Protein AF-A0A371B1J2-F1 (afdb_monomer_lite)

Foldseek 3Di:
DVLLVVLLVVLLCVVVVNDDDDDDPVCVVVVVVVCVVPVCPNVVSNVSSVVSNVVVVVVVVVVVVVVVVVD

Structure (mmCIF, N/CA/C/O backbone):
data_AF-A0A371B1J2-F1
#
_entry.id   AF-A0A371B1J2-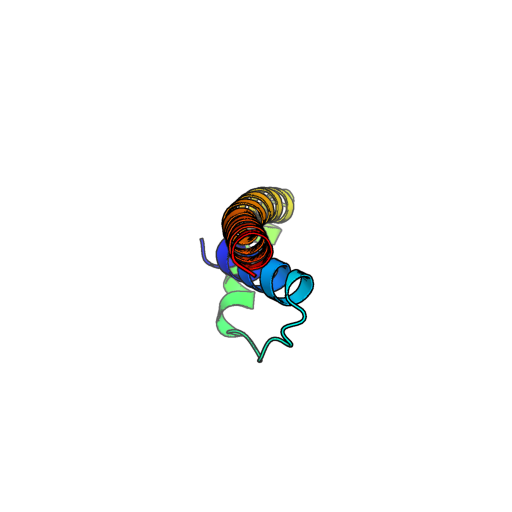F1
#
loop_
_atom_site.group_PDB
_atom_site.id
_atom_site.type_symbol
_atom_site.label_atom_id
_atom_site.label_alt_id
_atom_site.label_comp_id
_atom_site.label_asym_id
_atom_site.label_entity_id
_atom_site.label_seq_id
_atom_site.pdbx_PDB_ins_code
_atom_site.Cartn_x
_atom_site.Cartn_y
_atom_site.Cartn_z
_atom_site.occupancy
_atom_site.B_iso_or_equiv
_atom_site.auth_seq_id
_atom_site.auth_comp_id
_atom_site.auth_asym_id
_atom_site.auth_atom_id
_atom_site.pdbx_PDB_model_num
ATOM 1 N N . GLU A 1 1 ? 4.049 7.034 -9.666 1.00 75.31 1 GLU A N 1
ATOM 2 C CA . GLU A 1 1 ? 2.942 7.249 -8.707 1.00 75.31 1 GLU A CA 1
ATOM 3 C C . GLU A 1 1 ? 2.078 5.995 -8.557 1.00 75.31 1 GLU A C 1
ATOM 5 O O . GLU A 1 1 ? 1.846 5.583 -7.428 1.00 75.31 1 GLU A O 1
ATOM 10 N N . GLU A 1 2 ? 1.735 5.307 -9.651 1.00 86.31 2 GLU A N 1
ATOM 11 C CA . GLU A 1 2 ? 0.942 4.057 -9.660 1.00 86.31 2 GLU A CA 1
ATOM 12 C C . GLU A 1 2 ? 1.469 2.948 -8.728 1.00 86.31 2 GLU A C 1
ATOM 14 O O . GLU A 1 2 ? 0.703 2.405 -7.941 1.00 86.31 2 GLU A O 1
ATOM 19 N N . LEU A 1 3 ? 2.782 2.661 -8.726 1.00 88.44 3 LEU A N 1
ATOM 20 C CA . LEU A 1 3 ? 3.376 1.649 -7.832 1.00 88.44 3 LEU A CA 1
ATOM 21 C C . LEU A 1 3 ? 3.112 1.945 -6.345 1.00 88.44 3 LEU A C 1
ATOM 23 O O . LEU A 1 3 ? 2.867 1.035 -5.559 1.00 88.44 3 LEU A O 1
ATOM 27 N N . CYS A 1 4 ? 3.169 3.219 -5.946 1.00 93.44 4 CYS A N 1
ATOM 28 C CA . CYS A 1 4 ? 2.899 3.612 -4.566 1.00 93.44 4 CYS A CA 1
ATOM 29 C C . CYS A 1 4 ? 1.422 3.390 -4.220 1.00 93.44 4 CYS A C 1
ATOM 31 O O . CYS A 1 4 ? 1.130 2.847 -3.161 1.00 93.44 4 CYS A O 1
ATOM 33 N N . ALA A 1 5 ? 0.508 3.769 -5.118 1.00 91.88 5 ALA A N 1
ATOM 34 C CA . ALA A 1 5 ? -0.929 3.594 -4.921 1.00 91.88 5 ALA A CA 1
ATOM 35 C C . ALA A 1 5 ? -1.324 2.110 -4.821 1.00 91.88 5 ALA A C 1
ATOM 37 O O . ALA A 1 5 ? -2.094 1.729 -3.940 1.00 91.88 5 ALA A O 1
ATOM 38 N N . GLU A 1 6 ? -0.745 1.261 -5.669 1.00 91.06 6 GLU A N 1
ATOM 39 C CA . GLU A 1 6 ? -0.974 -0.187 -5.668 1.00 91.06 6 GLU A CA 1
ATOM 40 C C . GLU A 1 6 ? -0.467 -0.853 -4.382 1.00 91.06 6 GLU A C 1
ATOM 42 O O . GLU A 1 6 ? -1.171 -1.669 -3.780 1.00 91.06 6 GLU A O 1
ATOM 47 N N . LEU A 1 7 ? 0.707 -0.444 -3.887 1.00 94.12 7 LEU A N 1
ATOM 48 C CA . LEU A 1 7 ? 1.212 -0.885 -2.584 1.00 94.12 7 LEU A CA 1
ATOM 49 C C . LEU A 1 7 ? 0.335 -0.385 -1.427 1.00 94.12 7 LEU A C 1
ATOM 51 O O . LEU A 1 7 ? 0.028 -1.164 -0.526 1.00 94.12 7 LEU A O 1
ATOM 55 N N . THR A 1 8 ? -0.124 0.871 -1.457 1.00 96.38 8 THR A N 1
ATOM 56 C CA . THR A 1 8 ? -1.054 1.402 -0.445 1.00 96.38 8 THR A CA 1
ATOM 57 C C . THR A 1 8 ? -2.353 0.603 -0.426 1.00 96.38 8 THR A C 1
ATOM 59 O O . THR A 1 8 ? -2.792 0.184 0.643 1.00 96.38 8 THR A O 1
ATOM 62 N N . SER A 1 9 ? -2.938 0.326 -1.595 1.00 93.88 9 SER A N 1
ATOM 63 C CA . SER A 1 9 ? -4.132 -0.514 -1.714 1.00 93.88 9 SER A CA 1
ATOM 64 C C . SER A 1 9 ? -3.884 -1.915 -1.148 1.00 93.88 9 SER A C 1
ATOM 66 O O . SER A 1 9 ? -4.700 -2.416 -0.379 1.00 93.88 9 SER A O 1
ATOM 68 N N . ALA A 1 10 ? -2.742 -2.5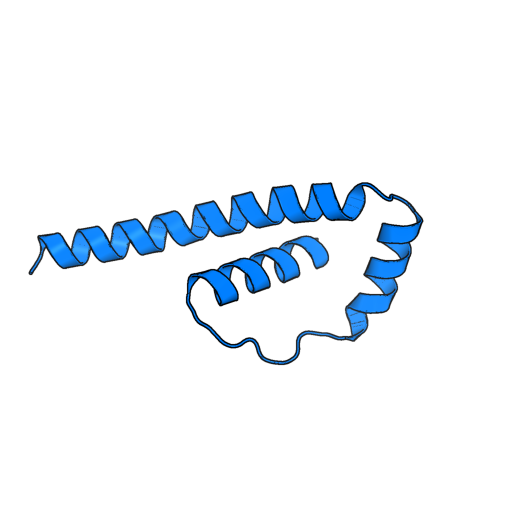38 -1.456 1.00 93.75 10 ALA A N 1
ATOM 69 C CA . ALA A 1 10 ? -2.379 -3.843 -0.905 1.00 93.75 10 ALA A CA 1
ATOM 70 C C . ALA A 1 10 ? -2.285 -3.836 0.632 1.00 93.75 10 ALA A C 1
ATOM 72 O O . ALA A 1 10 ? -2.810 -4.745 1.275 1.00 93.75 10 ALA A O 1
ATOM 73 N N . PHE A 1 11 ? -1.663 -2.812 1.223 1.00 96.12 11 PHE A N 1
ATOM 74 C CA . PHE A 1 11 ? -1.545 -2.680 2.679 1.00 96.12 11 PHE A CA 1
ATOM 75 C C . PHE A 1 11 ? -2.904 -2.477 3.352 1.00 96.12 11 PHE A C 1
ATOM 77 O O . PHE A 1 11 ? -3.179 -3.121 4.363 1.00 96.12 11 PHE A O 1
ATOM 84 N N . LEU A 1 12 ? -3.776 -1.649 2.771 1.00 95.88 12 LEU A N 1
ATOM 85 C CA . LEU A 1 12 ? -5.143 -1.465 3.264 1.00 95.88 12 LEU A CA 1
ATOM 86 C C . LEU A 1 12 ? -5.953 -2.756 3.181 1.00 95.88 12 LEU A C 1
ATOM 88 O O . LEU A 1 12 ? -6.616 -3.119 4.147 1.00 95.88 12 LEU A O 1
ATOM 92 N N . CYS A 1 13 ? -5.866 -3.474 2.059 1.00 95.25 13 CYS A N 1
ATOM 93 C CA . CYS A 1 13 ? -6.539 -4.758 1.900 1.00 95.25 13 CYS A CA 1
ATOM 94 C C . CYS A 1 13 ? -6.113 -5.751 2.986 1.00 95.25 13 CYS A C 1
ATOM 96 O O . CYS A 1 13 ? -6.966 -6.355 3.633 1.00 95.25 13 CYS A O 1
ATOM 98 N N . ALA A 1 14 ? -4.806 -5.863 3.234 1.00 94.81 14 ALA A N 1
ATOM 99 C CA . ALA A 1 14 ? -4.277 -6.723 4.285 1.00 94.81 14 ALA A CA 1
ATOM 100 C C . ALA A 1 14 ? -4.750 -6.293 5.686 1.00 94.81 14 ALA A C 1
ATOM 102 O O . ALA A 1 14 ? -5.156 -7.141 6.476 1.00 94.81 14 ALA A O 1
ATOM 103 N N . ALA A 1 15 ? -4.733 -4.991 5.986 1.00 95.38 15 ALA A N 1
ATOM 104 C CA . ALA A 1 15 ? -5.130 -4.463 7.291 1.00 95.38 15 ALA A CA 1
ATOM 105 C C . ALA A 1 15 ? -6.636 -4.599 7.572 1.00 95.38 15 ALA A C 1
ATOM 107 O O . ALA A 1 15 ?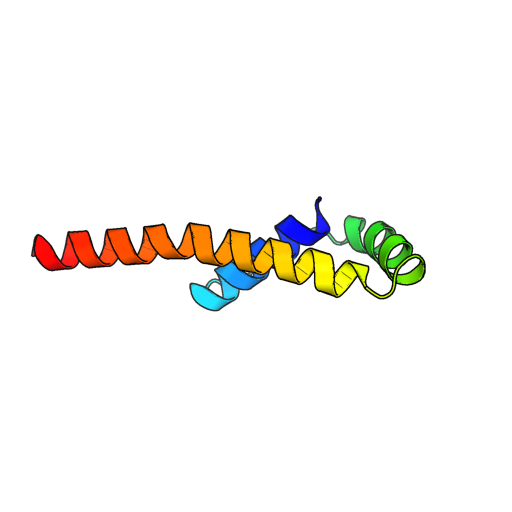 -7.026 -4.795 8.719 1.00 95.38 15 ALA A O 1
ATOM 108 N N . LEU A 1 16 ? -7.473 -4.499 6.537 1.00 94.00 16 LEU A N 1
ATOM 109 C CA . LEU A 1 16 ? -8.936 -4.516 6.647 1.00 94.00 16 LEU A CA 1
ATOM 110 C C . LEU A 1 16 ? -9.554 -5.889 6.336 1.00 94.00 16 LEU A C 1
ATOM 112 O O . LEU A 1 16 ? -10.775 -6.016 6.299 1.00 94.00 16 LEU A O 1
ATOM 116 N N . GLY A 1 17 ? -8.735 -6.913 6.072 1.00 94.31 17 GLY A N 1
ATOM 117 C CA . GLY A 1 17 ? -9.217 -8.251 5.713 1.00 94.31 17 GLY A CA 1
ATOM 118 C C . GLY A 1 17 ? -9.947 -8.311 4.365 1.00 94.31 17 GLY A C 1
ATOM 119 O O . GLY A 1 17 ? -10.763 -9.203 4.142 1.00 94.31 17 GLY A O 1
ATOM 120 N N . ILE A 1 18 ? -9.671 -7.369 3.459 1.00 93.75 18 ILE A N 1
ATOM 121 C CA . ILE A 1 18 ? -10.280 -7.315 2.128 1.00 93.75 18 ILE A CA 1
ATOM 122 C C . ILE A 1 18 ? -9.452 -8.181 1.181 1.00 93.75 18 ILE A C 1
ATOM 124 O O . ILE A 1 18 ? -8.268 -7.926 0.962 1.00 93.75 18 ILE 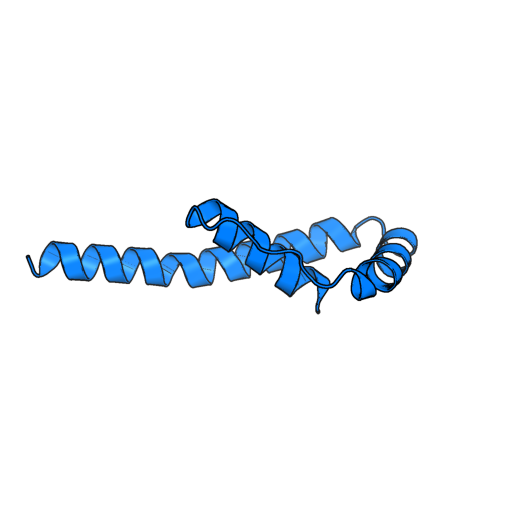A O 1
ATOM 128 N N . VAL A 1 19 ? -10.087 -9.177 0.566 1.00 92.88 19 VAL A N 1
ATOM 129 C CA . VAL A 1 19 ? -9.469 -9.950 -0.517 1.00 92.88 19 VAL A CA 1
ATOM 130 C C . VAL A 1 19 ? -9.415 -9.072 -1.771 1.00 92.88 19 VAL A C 1
ATOM 132 O O . VAL A 1 19 ? -10.470 -8.654 -2.255 1.00 92.88 19 VAL A O 1
ATOM 135 N N . PRO A 1 20 ? -8.224 -8.763 -2.312 1.00 85.69 20 PRO A N 1
ATOM 136 C CA . PRO A 1 20 ? -8.129 -7.945 -3.509 1.00 85.69 20 PRO A CA 1
ATOM 13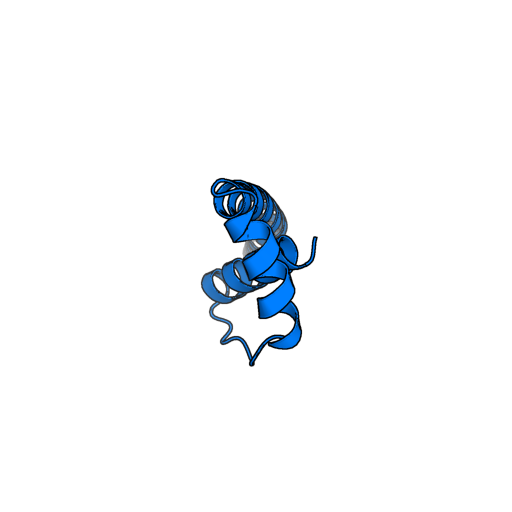7 C C . PRO A 1 20 ? -8.581 -8.741 -4.737 1.00 85.69 20 PRO A C 1
ATOM 139 O O . PRO A 1 20 ? -8.305 -9.935 -4.864 1.00 85.69 20 PRO A O 1
ATOM 142 N N . THR A 1 21 ? -9.231 -8.066 -5.679 1.00 84.19 21 THR A N 1
ATOM 143 C CA . THR A 1 21 ? -9.395 -8.577 -7.043 1.00 84.19 21 THR A CA 1
ATOM 144 C C . THR A 1 21 ? -8.110 -8.348 -7.844 1.00 84.19 21 THR A C 1
ATOM 146 O O . THR A 1 21 ? -7.226 -7.604 -7.415 1.00 84.19 21 THR A O 1
ATOM 149 N N . VAL A 1 22 ? -7.966 -9.016 -8.995 1.00 70.06 22 VAL A N 1
ATOM 150 C CA . VAL A 1 22 ? -6.806 -8.822 -9.883 1.00 70.06 22 VAL A CA 1
ATOM 151 C C . VAL A 1 22 ? -6.659 -7.336 -10.214 1.00 70.06 22 VAL A C 1
ATOM 153 O O . VAL A 1 22 ? -7.610 -6.707 -10.674 1.00 70.06 22 VAL A O 1
ATOM 156 N N . ARG A 1 23 ? -5.457 -6.794 -9.994 1.00 69.25 23 ARG A N 1
ATOM 157 C CA . ARG A 1 23 ? -5.106 -5.405 -10.312 1.00 69.25 23 ARG A CA 1
ATOM 158 C C . ARG A 1 23 ? -4.226 -5.343 -11.559 1.00 69.25 23 ARG A C 1
ATOM 160 O O . ARG A 1 23 ? -3.525 -6.300 -11.885 1.00 69.25 23 ARG A O 1
ATOM 167 N N . HIS A 1 24 ? -4.358 -4.232 -12.275 1.00 71.75 24 HIS A N 1
ATOM 168 C CA . HIS A 1 24 ? -3.914 -3.965 -13.645 1.00 71.75 24 HIS A CA 1
ATOM 169 C C . HIS A 1 24 ? -2.521 -4.527 -13.991 1.00 71.75 24 HIS A C 1
ATOM 171 O O . HIS A 1 24 ? -1.490 -3.930 -13.684 1.00 71.75 24 HIS A O 1
ATOM 177 N N . ALA A 1 25 ? -2.487 -5.668 -14.689 1.00 76.75 25 ALA A N 1
ATOM 178 C CA . ALA A 1 25 ? -1.243 -6.325 -15.104 1.00 76.75 25 ALA A CA 1
ATOM 179 C C . ALA A 1 25 ? -0.397 -5.469 -16.068 1.00 76.75 25 ALA A C 1
ATOM 181 O O . ALA A 1 25 ? 0.817 -5.658 -16.161 1.00 76.75 25 ALA A O 1
ATOM 182 N N . ASP A 1 26 ? -1.022 -4.495 -16.735 1.00 80.75 26 ASP A N 1
ATOM 183 C CA . ASP A 1 26 ? -0.388 -3.606 -17.711 1.00 80.75 26 ASP A CA 1
ATOM 184 C C . ASP A 1 26 ? 0.732 -2.742 -17.097 1.00 80.75 26 ASP A C 1
ATOM 186 O O . ASP A 1 26 ? 1.677 -2.360 -17.790 1.00 80.75 26 ASP A O 1
ATOM 190 N N . TYR A 1 27 ? 0.702 -2.495 -15.781 1.00 79.25 27 TYR A N 1
ATOM 191 C CA . TYR A 1 27 ? 1.727 -1.705 -15.088 1.00 79.25 27 TYR A CA 1
ATOM 192 C C . TYR A 1 27 ? 2.990 -2.497 -14.724 1.00 79.25 27 TYR A C 1
ATOM 194 O O . TYR A 1 27 ? 4.017 -1.911 -14.375 1.00 79.25 27 TYR A O 1
ATOM 202 N N . LEU A 1 28 ? 2.977 -3.829 -14.843 1.00 82.06 28 LEU A N 1
ATOM 203 C CA . LEU A 1 28 ? 4.133 -4.653 -14.471 1.00 82.06 28 LEU A CA 1
ATOM 204 C C . LEU A 1 28 ? 5.371 -4.320 -15.313 1.00 82.06 28 LEU A C 1
ATOM 206 O O . LEU A 1 28 ? 6.483 -4.269 -14.787 1.00 82.06 28 LEU A O 1
ATOM 210 N N . GLY A 1 29 ? 5.186 -4.044 -16.607 1.00 85.81 29 GLY A N 1
ATOM 211 C CA . GLY A 1 29 ? 6.282 -3.666 -17.499 1.00 85.81 29 GLY A CA 1
ATOM 212 C C . GLY A 1 29 ? 6.956 -2.354 -17.086 1.00 85.81 29 GLY A C 1
ATOM 213 O O . GLY A 1 29 ? 8.187 -2.284 -17.022 1.00 85.81 29 GLY A O 1
ATOM 214 N N . SER A 1 30 ? 6.165 -1.331 -16.746 1.00 84.88 30 SER A N 1
ATOM 215 C CA . SER A 1 30 ? 6.691 -0.024 -16.332 1.00 84.88 30 SER A CA 1
ATOM 216 C C . SER A 1 30 ? 7.405 -0.109 -14.980 1.00 84.88 30 SER A C 1
ATOM 218 O O . SER A 1 30 ? 8.484 0.466 -14.812 1.00 84.88 30 SER A O 1
ATOM 220 N N . TRP A 1 31 ? 6.883 -0.893 -14.032 1.00 89.12 31 TRP A N 1
ATOM 221 C CA . TRP A 1 31 ? 7.531 -1.091 -12.734 1.00 89.12 31 TRP A CA 1
ATOM 222 C C . TRP A 1 31 ? 8.838 -1.864 -12.857 1.00 89.12 31 TRP A C 1
ATOM 224 O O . TRP A 1 31 ? 9.823 -1.483 -12.230 1.00 89.12 31 TRP A O 1
ATOM 234 N N . LEU A 1 32 ? 8.894 -2.900 -13.698 1.00 89.38 32 LEU A N 1
ATOM 235 C CA . LEU A 1 32 ? 10.136 -3.636 -13.943 1.00 89.38 32 LEU A CA 1
ATOM 236 C C . LEU A 1 32 ? 11.239 -2.728 -14.497 1.00 89.38 32 LEU A C 1
ATOM 238 O O . LEU A 1 32 ? 12.391 -2.861 -14.082 1.00 89.38 32 LEU A O 1
ATOM 242 N N . ALA A 1 33 ? 10.908 -1.791 -15.389 1.00 91.00 33 ALA A N 1
ATOM 243 C CA . ALA A 1 33 ? 11.874 -0.814 -15.892 1.00 91.00 33 ALA A CA 1
ATOM 244 C C . ALA A 1 33 ? 12.403 0.095 -14.767 1.00 91.00 33 ALA A C 1
ATOM 246 O O . ALA A 1 33 ? 13.615 0.261 -14.626 1.00 91.00 33 ALA A O 1
ATOM 247 N N . VAL A 1 34 ? 11.509 0.617 -13.920 1.00 89.19 34 VAL A N 1
ATOM 248 C CA . VAL A 1 34 ? 11.873 1.462 -12.768 1.00 89.19 34 VAL A CA 1
ATOM 249 C C . VAL A 1 34 ? 12.750 0.706 -11.768 1.00 89.19 34 VAL A C 1
ATOM 251 O O . VAL A 1 34 ? 13.771 1.228 -11.326 1.00 89.19 34 VAL A O 1
ATOM 254 N N . LEU A 1 35 ? 12.388 -0.533 -11.434 1.00 89.81 35 LEU A N 1
ATOM 255 C CA . LEU A 1 35 ? 13.122 -1.348 -10.465 1.00 89.81 35 LEU A CA 1
ATOM 256 C C . LEU A 1 35 ? 14.511 -1.751 -10.968 1.00 89.81 35 LEU A C 1
ATOM 258 O O . LEU A 1 35 ? 15.438 -1.844 -10.170 1.00 89.81 35 LEU A O 1
ATOM 262 N N . ARG A 1 36 ? 14.674 -1.954 -12.281 1.00 92.62 36 ARG A N 1
ATOM 263 C CA . ARG A 1 36 ? 15.991 -2.192 -12.892 1.00 92.62 36 ARG A CA 1
ATOM 264 C C . ARG A 1 36 ? 16.868 -0.942 -12.895 1.00 92.62 36 ARG A C 1
ATOM 266 O O . ARG A 1 36 ? 18.084 -1.068 -12.797 1.00 92.62 36 ARG A O 1
ATOM 273 N N . ALA A 1 37 ? 16.266 0.238 -13.032 1.00 93.75 37 ALA A N 1
ATOM 274 C CA . ALA A 1 37 ? 16.987 1.507 -13.034 1.00 93.75 37 ALA A CA 1
ATOM 275 C C . ALA A 1 37 ? 17.408 1.954 -11.621 1.00 93.75 37 ALA A C 1
ATOM 277 O O . ALA A 1 37 ? 18.464 2.563 -11.464 1.00 93.75 37 ALA A O 1
ATOM 278 N N . ASP A 1 38 ? 16.609 1.649 -10.592 1.00 93.44 38 ASP A N 1
ATOM 279 C CA . ASP A 1 38 ? 16.900 1.986 -9.194 1.00 93.44 38 ASP A CA 1
ATOM 280 C C . ASP A 1 38 ? 16.466 0.857 -8.243 1.00 93.44 38 ASP A C 1
ATOM 282 O O . ASP A 1 38 ? 15.294 0.725 -7.885 1.00 93.44 38 ASP A O 1
ATOM 286 N N . ASN A 1 39 ? 17.442 0.100 -7.731 1.00 90.25 39 ASN A N 1
ATOM 287 C CA . ASN A 1 39 ? 17.214 -0.971 -6.751 1.00 90.25 39 ASN A CA 1
ATOM 288 C C . ASN A 1 39 ? 16.581 -0.470 -5.437 1.00 90.25 39 ASN A C 1
ATOM 290 O O . ASN A 1 39 ? 16.042 -1.260 -4.660 1.00 90.25 39 ASN A O 1
ATOM 294 N N . ARG A 1 40 ? 16.641 0.839 -5.152 1.00 94.62 40 ARG A N 1
ATOM 295 C CA . ARG A 1 40 ? 16.012 1.454 -3.974 1.00 94.62 40 ARG A CA 1
ATOM 296 C C . ARG A 1 40 ? 14.597 1.955 -4.252 1.00 94.62 40 ARG A C 1
ATOM 298 O O . ARG A 1 40 ? 13.920 2.344 -3.298 1.00 94.62 40 ARG A O 1
ATOM 305 N N . ALA A 1 41 ? 14.131 1.937 -5.502 1.00 92.25 41 ALA A N 1
ATOM 306 C CA . ALA A 1 41 ? 12.805 2.428 -5.867 1.00 92.25 41 ALA A CA 1
ATOM 307 C C . ALA A 1 41 ? 11.692 1.683 -5.122 1.00 92.25 41 ALA A C 1
ATOM 309 O O . ALA A 1 41 ? 10.764 2.327 -4.634 1.00 92.25 41 ALA A O 1
ATOM 310 N N . ILE A 1 42 ? 11.824 0.361 -4.938 1.00 92.69 42 ILE A N 1
ATOM 311 C CA . ILE A 1 42 ? 10.837 -0.426 -4.186 1.00 92.69 42 ILE A CA 1
ATOM 312 C C . ILE A 1 42 ? 10.736 0.018 -2.725 1.00 92.69 42 ILE A C 1
ATOM 314 O O . ILE A 1 42 ? 9.638 0.179 -2.206 1.00 92.69 42 ILE A O 1
ATOM 318 N N . PHE A 1 43 ? 11.866 0.296 -2.071 1.00 95.56 43 PHE A N 1
ATOM 319 C CA . PHE A 1 43 ? 11.884 0.725 -0.672 1.00 95.56 43 PHE A CA 1
ATOM 320 C C . PHE A 1 43 ? 11.319 2.136 -0.503 1.00 95.56 43 PHE A C 1
ATOM 322 O O . PHE A 1 43 ? 10.591 2.398 0.452 1.00 95.56 43 PHE A O 1
ATOM 329 N N . LYS A 1 44 ? 11.618 3.043 -1.441 1.00 95.38 44 LYS A N 1
ATOM 330 C CA . LYS A 1 44 ? 11.032 4.391 -1.457 1.00 95.38 44 LYS A CA 1
ATOM 331 C C . LYS A 1 44 ? 9.517 4.310 -1.642 1.00 95.38 44 LYS A C 1
ATOM 333 O O . LYS A 1 44 ? 8.781 4.880 -0.841 1.00 95.38 44 LYS A O 1
ATOM 338 N N . ALA A 1 45 ? 9.058 3.564 -2.649 1.00 94.94 45 ALA A N 1
ATOM 339 C CA . ALA A 1 45 ? 7.637 3.375 -2.925 1.00 94.94 45 ALA A CA 1
ATOM 340 C C . ALA A 1 45 ? 6.912 2.749 -1.728 1.00 94.94 45 ALA A C 1
ATOM 342 O O . ALA A 1 45 ? 5.894 3.281 -1.299 1.00 94.94 45 ALA A O 1
ATOM 343 N N . ALA A 1 46 ? 7.474 1.695 -1.130 1.00 96.19 46 ALA A N 1
ATOM 344 C CA . ALA A 1 46 ? 6.923 1.067 0.066 1.00 96.19 46 ALA A CA 1
ATOM 345 C C . ALA A 1 46 ? 6.864 2.039 1.254 1.00 96.19 46 ALA A C 1
ATOM 347 O O . ALA A 1 46 ? 5.838 2.115 1.917 1.00 96.19 46 ALA A O 1
ATOM 348 N N . SER A 1 47 ? 7.911 2.838 1.494 1.00 97.94 47 SER A N 1
ATOM 349 C CA . SER A 1 47 ? 7.914 3.824 2.583 1.00 97.94 47 SER A CA 1
ATOM 350 C C . SER A 1 47 ? 6.816 4.880 2.422 1.00 97.94 47 SER A C 1
ATOM 352 O O . SER A 1 47 ? 6.144 5.222 3.397 1.00 97.94 47 SER A O 1
ATOM 354 N N . HIS A 1 48 ? 6.608 5.389 1.205 1.00 97.69 48 HIS A N 1
ATOM 355 C CA . HIS A 1 48 ? 5.500 6.304 0.923 1.00 97.69 48 HIS A CA 1
ATOM 356 C C . HIS A 1 48 ? 4.144 5.609 1.064 1.00 97.69 48 HIS A C 1
ATOM 358 O O . HIS A 1 48 ? 3.238 6.162 1.688 1.00 97.69 48 HIS A O 1
ATOM 364 N N . ALA A 1 49 ? 4.030 4.383 0.556 1.00 97.81 49 ALA A N 1
ATOM 365 C CA . ALA A 1 49 ? 2.802 3.612 0.609 1.00 97.81 49 ALA A CA 1
ATOM 366 C C . ALA A 1 49 ? 2.370 3.286 2.044 1.00 97.81 49 ALA A C 1
ATOM 368 O O . ALA A 1 49 ? 1.186 3.415 2.355 1.00 97.81 49 ALA A O 1
ATOM 369 N N . SER A 1 50 ? 3.315 2.924 2.921 1.00 97.94 50 SER A N 1
ATOM 370 C CA . SER A 1 50 ? 3.058 2.677 4.345 1.00 97.94 50 SER A CA 1
ATOM 371 C C . SER A 1 50 ? 2.533 3.929 5.036 1.00 97.94 50 SER A C 1
ATOM 373 O O . SER A 1 50 ? 1.501 3.860 5.688 1.00 97.94 50 SER A O 1
ATOM 375 N N . LYS A 1 51 ? 3.158 5.095 4.817 1.00 98.38 51 LYS A N 1
ATOM 376 C CA . LYS A 1 51 ? 2.682 6.366 5.397 1.00 98.38 51 LYS A CA 1
ATOM 377 C C . LYS A 1 51 ? 1.261 6.708 4.948 1.00 98.38 51 LYS A C 1
ATOM 379 O O . LYS A 1 51 ? 0.461 7.170 5.754 1.00 98.38 51 LYS A O 1
ATOM 384 N N . ALA A 1 52 ? 0.950 6.486 3.671 1.00 98.06 52 ALA A N 1
ATOM 385 C CA . ALA A 1 52 ? -0.390 6.717 3.141 1.00 98.06 52 ALA A CA 1
ATOM 386 C C . ALA A 1 52 ? -1.420 5.743 3.740 1.00 98.06 52 ALA A C 1
ATOM 388 O O . ALA A 1 52 ? -2.509 6.166 4.122 1.00 98.06 52 ALA A O 1
ATOM 389 N N . ALA A 1 53 ? -1.073 4.459 3.867 1.00 97.94 53 ALA A N 1
ATOM 390 C CA . ALA A 1 53 ? -1.938 3.467 4.501 1.00 97.94 53 ALA A CA 1
ATOM 391 C C . ALA A 1 53 ? -2.171 3.785 5.987 1.00 97.94 53 ALA A C 1
ATOM 393 O O . ALA A 1 53 ? -3.317 3.795 6.427 1.00 97.94 53 ALA A O 1
ATOM 394 N N . ASP A 1 54 ? -1.115 4.114 6.735 1.00 98.12 54 ASP A N 1
ATOM 395 C CA . ASP A 1 54 ? -1.201 4.485 8.151 1.00 98.12 54 ASP A CA 1
ATOM 396 C C . ASP A 1 54 ? -2.087 5.715 8.361 1.00 98.12 54 ASP A C 1
ATOM 398 O O . ASP A 1 54 ? -2.924 5.729 9.264 1.00 98.12 54 ASP A O 1
ATOM 402 N N . PHE A 1 55 ? -1.943 6.727 7.498 1.00 97.81 55 PHE A N 1
ATOM 403 C CA . PHE A 1 55 ? -2.798 7.911 7.512 1.00 97.81 55 PHE A CA 1
ATOM 404 C C . PHE A 1 55 ? -4.276 7.539 7.350 1.00 97.81 55 PHE A C 1
ATOM 406 O O . PHE A 1 55 ? -5.102 7.975 8.143 1.00 97.81 55 PHE A O 1
ATOM 413 N N . LEU A 1 56 ? -4.614 6.696 6.371 1.00 96.81 56 LEU A N 1
ATOM 414 C CA . LEU A 1 56 ? -5.998 6.276 6.130 1.00 96.81 56 LEU A CA 1
ATOM 415 C C . LEU A 1 56 ? -6.552 5.405 7.270 1.00 96.81 56 LEU A C 1
ATOM 417 O O . LEU A 1 56 ? -7.689 5.598 7.699 1.00 96.81 56 LEU A O 1
ATOM 421 N N . LEU A 1 57 ? -5.747 4.486 7.806 1.00 96.56 57 LEU A N 1
ATOM 422 C CA . LEU A 1 57 ? -6.141 3.620 8.922 1.00 96.56 57 LEU A CA 1
ATOM 423 C C . LEU A 1 57 ? -6.353 4.393 10.231 1.00 96.56 57 LEU A C 1
ATOM 425 O O . LEU A 1 57 ? -7.117 3.939 11.085 1.00 96.56 57 LEU A O 1
ATOM 429 N N . ALA A 1 58 ? -5.724 5.560 10.401 1.00 96.88 58 ALA A N 1
ATOM 430 C CA . ALA A 1 58 ? -5.973 6.421 11.555 1.00 96.88 58 ALA A CA 1
ATOM 431 C C . ALA A 1 58 ? -7.444 6.875 11.627 1.00 96.88 58 ALA A C 1
ATOM 433 O O . ALA A 1 58 ? -8.032 6.832 12.707 1.00 96.88 58 ALA A O 1
ATOM 434 N N . PHE A 1 59 ? -8.066 7.201 10.487 1.00 95.06 59 PHE A N 1
ATOM 435 C CA . PHE A 1 59 ? -9.483 7.587 10.433 1.00 95.06 59 PHE A CA 1
ATOM 436 C C . PHE A 1 59 ? -10.427 6.423 10.744 1.00 95.06 59 PHE A C 1
ATOM 438 O O . PHE A 1 59 ? -11.465 6.625 11.370 1.00 95.06 59 PHE A O 1
ATOM 445 N N . VAL A 1 60 ? -10.064 5.196 10.349 1.00 91.94 60 VAL A N 1
ATOM 446 C CA . VAL A 1 60 ? -10.848 3.995 10.686 1.00 91.94 60 VAL A CA 1
ATOM 447 C C . VAL A 1 60 ? -10.895 3.812 12.203 1.00 91.94 60 VAL A C 1
ATOM 449 O O . VAL A 1 60 ? -11.973 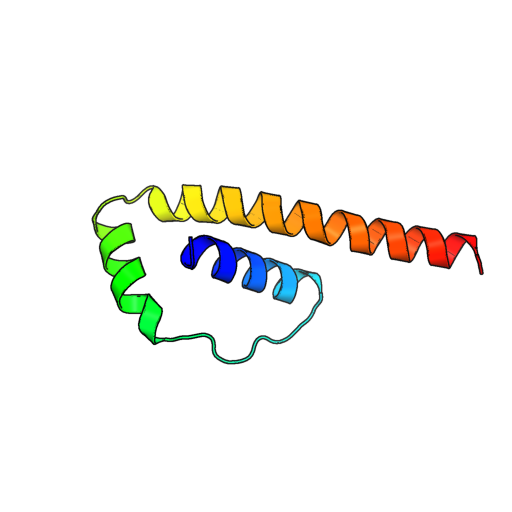3.697 12.780 1.00 91.94 60 VAL A O 1
ATOM 452 N N . ARG A 1 61 ? -9.738 3.894 12.869 1.00 91.38 61 ARG A N 1
ATOM 453 C CA . ARG A 1 61 ? -9.634 3.767 14.333 1.00 91.38 61 ARG A CA 1
ATOM 454 C C . ARG A 1 61 ? -10.375 4.881 15.073 1.00 91.38 61 ARG A C 1
ATOM 456 O O . ARG A 1 61 ? -10.997 4.633 16.104 1.00 91.38 61 ARG A O 1
ATOM 463 N N . GLU A 1 62 ? -10.305 6.111 14.567 1.00 91.06 62 GLU A N 1
ATOM 464 C CA . GLU A 1 62 ? -11.050 7.241 15.131 1.00 91.06 62 GLU A CA 1
ATOM 465 C C . GLU A 1 62 ? -12.566 7.028 15.016 1.00 91.06 62 GLU A C 1
ATOM 467 O O . GLU A 1 62 ? -13.298 7.260 15.983 1.00 91.06 62 GLU A O 1
ATOM 472 N N . SER A 1 63 ? -13.032 6.529 13.867 1.00 90.62 63 SER A N 1
ATOM 473 C CA . SER A 1 63 ? -14.438 6.194 13.639 1.00 90.62 63 SER A CA 1
ATOM 474 C C . SER A 1 63 ? -14.922 5.088 14.583 1.00 90.62 63 SER A C 1
ATOM 476 O O . SER A 1 63 ? -15.940 5.272 15.252 1.00 90.62 63 SER A O 1
ATOM 478 N N . GLU A 1 64 ? -14.168 3.993 14.720 1.00 89.06 64 GLU A N 1
ATOM 479 C CA . GLU A 1 64 ? -14.482 2.896 15.649 1.00 89.06 64 GLU A CA 1
ATOM 480 C C . GLU A 1 64 ? -14.544 3.375 17.108 1.00 89.06 64 GLU A C 1
ATOM 482 O O . GLU A 1 64 ? -15.497 3.071 17.827 1.00 89.06 64 GLU A O 1
ATOM 487 N N . SER A 1 65 ? -13.570 4.184 17.539 1.00 91.12 65 SER A N 1
ATOM 488 C CA . SER A 1 65 ? -13.541 4.794 18.877 1.00 91.12 65 SER A CA 1
ATOM 489 C C . SER A 1 65 ? -14.750 5.702 19.127 1.00 91.12 65 SER A C 1
ATOM 491 O O . SER A 1 65 ? -15.339 5.683 20.209 1.00 91.12 65 SER A O 1
ATOM 493 N N . SER A 1 66 ? -15.150 6.486 18.124 1.00 90.69 66 SER A N 1
ATOM 494 C CA . SER A 1 66 ? -16.301 7.389 18.219 1.00 90.69 66 SER A CA 1
ATOM 495 C C . SER A 1 66 ? -17.614 6.619 18.348 1.00 90.69 66 SER A C 1
ATOM 497 O O . SER A 1 66 ? -18.436 6.959 19.197 1.00 90.69 66 SER A O 1
ATOM 499 N N . LEU A 1 67 ? -17.785 5.550 17.565 1.00 87.50 67 LEU A N 1
ATOM 500 C CA . LEU A 1 67 ? -18.940 4.655 17.658 1.00 87.50 67 LEU A CA 1
ATOM 501 C C . LEU A 1 67 ? -19.009 3.967 19.027 1.00 87.50 67 LEU A C 1
ATOM 503 O O . LEU A 1 67 ? -20.069 3.954 19.647 1.00 87.50 67 LEU A O 1
ATOM 507 N N . ALA A 1 68 ? -17.881 3.463 19.533 1.00 83.38 68 ALA A N 1
ATOM 508 C CA . ALA A 1 68 ? -17.817 2.800 20.836 1.00 83.38 68 ALA A CA 1
ATOM 509 C C . ALA A 1 68 ? -18.140 3.734 22.016 1.00 83.38 68 ALA A C 1
ATOM 511 O O . ALA A 1 68 ? -18.626 3.271 23.039 1.00 83.38 68 ALA A O 1
ATOM 512 N N . ARG A 1 69 ? -17.872 5.041 21.894 1.00 82.69 69 ARG A N 1
ATOM 513 C CA . ARG A 1 69 ? -18.228 6.046 22.915 1.00 82.69 69 ARG A CA 1
ATOM 514 C C . ARG A 1 69 ? -19.697 6.470 22.873 1.00 82.69 69 ARG A C 1
ATOM 516 O O . ARG A 1 69 ? -20.170 7.050 23.845 1.00 82.69 69 ARG A O 1
ATOM 523 N N . ALA A 1 70 ? -20.369 6.275 21.740 1.00 80.06 70 ALA A N 1
ATOM 524 C CA . ALA A 1 70 ? -21.761 6.669 21.539 1.00 80.06 70 ALA A CA 1
ATOM 525 C C . ALA A 1 70 ? -22.769 5.561 21.904 1.00 80.06 70 ALA A C 1
ATOM 527 O O . ALA A 1 70 ? -23.950 5.868 22.068 1.00 80.06 70 ALA A O 1
ATOM 528 N N . ALA A 1 71 ? -22.312 4.307 21.995 1.00 68.75 71 ALA A N 1
ATOM 529 C CA . ALA A 1 71 ? -23.083 3.132 22.411 1.00 68.75 71 ALA A CA 1
ATOM 530 C C . ALA A 1 71 ? -23.069 2.952 23.937 1.00 68.75 71 ALA A C 1
ATOM 532 O O . ALA A 1 71 ? -24.108 2.498 24.469 1.00 68.75 71 ALA A O 1
#

pLDDT: mean 90.32, std 7.34, range [68.75, 98.38]

Secondary structure (DSSP, 8-state):
-HHHHHHHHHHHHHHHTPPPPP--GGGHHHHHHHHHH-TTHHHHHHHHHHHHHHHHHHHHHHHHHHHHHH-

Sequence (71 aa):
EELCAELTSAFLCAALGIVPTVRHADYLGSWLAVLRADNRAIFKAASHASKAADFLLAFVRESESSLARAA

Organism: NCBI:txid2292257

InterPro domains:
  IPR041459 Polyvalent protein, metallopeptidase domain [PF18818] (1-48)

Radius of gyration: 15.46 Å; chains: 1; bounding box: 40×18×41 Å